Protein AF-A0A9Q1HFK3-F1 (afdb_monomer_lite)

Radius of gyration: 12.7 Å; chains: 1; bounding box: 27×28×32 Å

Foldseek 3Di:
DPDDADDLVNQLVVLLPFDQPDADDVVRDRSVVSNVCSNVCSVVVNVQVVCCVVVVHHDDD

Structure (mmCIF, N/CA/C/O backbone):
data_AF-A0A9Q1HFK3-F1
#
_entry.id   AF-A0A9Q1HFK3-F1
#
loop_
_atom_site.group_PDB
_atom_site.id
_atom_site.type_symbol
_atom_site.label_atom_id
_atom_site.label_alt_id
_atom_site.label_comp_id
_atom_site.label_asym_id
_atom_site.label_entity_id
_atom_site.label_seq_id
_atom_site.pdbx_PDB_ins_code
_atom_site.Cartn_x
_atom_site.Cartn_y
_atom_site.Cartn_z
_atom_site.occupancy
_atom_site.B_iso_or_equiv
_atom_site.auth_seq_id
_atom_site.auth_comp_id
_atom_site.auth_asym_id
_atom_si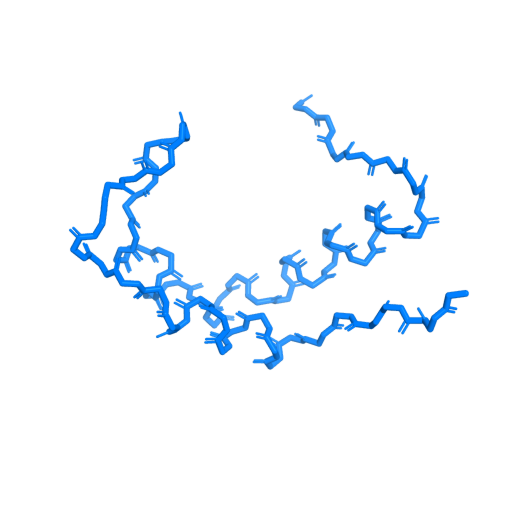te.auth_atom_id
_atom_site.pdbx_PDB_model_num
ATOM 1 N N . MET A 1 1 ? 17.063 -12.330 -11.427 1.00 58.06 1 MET A N 1
ATOM 2 C CA . MET A 1 1 ? 16.138 -12.046 -10.305 1.00 58.06 1 MET A CA 1
ATOM 3 C C . MET A 1 1 ? 14.814 -12.711 -10.635 1.00 58.06 1 MET A C 1
ATOM 5 O O . MET A 1 1 ? 14.532 -12.805 -11.823 1.00 58.06 1 MET A O 1
ATOM 9 N N . PRO A 1 2 ? 14.056 -13.237 -9.661 1.00 62.59 2 PRO A N 1
ATOM 10 C CA . PRO A 1 2 ? 12.695 -13.677 -9.946 1.00 62.59 2 PRO A CA 1
ATOM 11 C C . PRO A 1 2 ? 11.864 -12.474 -10.412 1.00 62.59 2 PRO A C 1
ATOM 13 O O . PRO A 1 2 ? 12.064 -11.372 -9.896 1.00 62.59 2 PRO A O 1
ATOM 16 N N . ASP A 1 3 ? 10.969 -12.690 -11.374 1.00 80.88 3 ASP A N 1
ATOM 17 C CA . ASP A 1 3 ? 10.016 -11.669 -11.814 1.00 80.88 3 ASP A CA 1
ATOM 18 C C . ASP A 1 3 ? 9.160 -11.226 -10.623 1.00 80.88 3 ASP A C 1
ATOM 20 O O . ASP A 1 3 ? 8.487 -12.041 -9.983 1.00 80.88 3 ASP A O 1
ATOM 24 N N . ILE A 1 4 ? 9.203 -9.933 -10.296 1.00 87.12 4 ILE A N 1
ATOM 25 C CA . ILE A 1 4 ? 8.320 -9.352 -9.285 1.00 87.12 4 ILE A CA 1
ATOM 26 C C . ILE A 1 4 ? 6.968 -9.092 -9.949 1.00 87.12 4 ILE A C 1
ATOM 28 O O . ILE A 1 4 ? 6.853 -8.258 -10.842 1.00 87.12 4 ILE A O 1
ATOM 32 N N . SER A 1 5 ? 5.933 -9.794 -9.489 1.00 90.75 5 SER A N 1
ATOM 33 C CA . SER A 1 5 ? 4.547 -9.570 -9.905 1.00 90.75 5 SER A CA 1
ATOM 34 C C . SER A 1 5 ? 3.747 -8.916 -8.783 1.00 90.75 5 SER A C 1
ATOM 36 O O . SER A 1 5 ? 3.715 -9.428 -7.659 1.00 90.75 5 SER A O 1
ATOM 38 N N . PHE A 1 6 ? 3.037 -7.838 -9.094 1.00 94.38 6 PHE A N 1
ATOM 39 C CA . PHE A 1 6 ? 2.085 -7.213 -8.182 1.00 94.38 6 PHE A CA 1
ATOM 40 C C . PHE A 1 6 ? 0.685 -7.719 -8.525 1.00 94.38 6 PHE A C 1
ATOM 42 O O . PHE A 1 6 ? 0.286 -7.658 -9.679 1.00 94.38 6 PHE A O 1
ATOM 49 N N . SER A 1 7 ? -0.071 -8.221 -7.549 1.00 96.62 7 SER A N 1
ATOM 50 C CA . SER A 1 7 ? -1.490 -8.546 -7.734 1.00 96.62 7 SER A CA 1
ATOM 51 C C . SER A 1 7 ? -2.355 -7.603 -6.910 1.00 96.62 7 SER A C 1
ATOM 53 O O . SER A 1 7 ? -1.972 -7.197 -5.809 1.00 96.62 7 SER A O 1
ATOM 55 N N . VAL A 1 8 ? -3.543 -7.281 -7.422 1.00 97.56 8 VAL A N 1
ATOM 56 C CA . VAL A 1 8 ? -4.527 -6.435 -6.727 1.00 97.56 8 VAL A CA 1
ATOM 57 C C . VAL A 1 8 ? -4.848 -7.014 -5.346 1.00 97.56 8 VAL A C 1
ATOM 59 O O . VAL A 1 8 ? -4.796 -6.315 -4.337 1.00 97.56 8 VAL A O 1
ATOM 62 N N . GLU A 1 9 ? -5.069 -8.325 -5.267 1.00 97.69 9 GLU A N 1
ATOM 63 C CA . GLU A 1 9 ? -5.337 -9.043 -4.016 1.00 97.69 9 GLU A CA 1
ATOM 64 C C . GLU A 1 9 ? -4.178 -8.938 -3.015 1.00 97.69 9 GLU A C 1
ATOM 66 O O . GLU A 1 9 ? -4.400 -8.735 -1.818 1.00 97.69 9 GLU A O 1
ATOM 71 N N . GLY A 1 10 ? -2.933 -9.046 -3.493 1.00 96.62 10 GLY A N 1
ATOM 72 C CA . GLY A 1 10 ? -1.734 -8.908 -2.668 1.00 96.62 10 GLY A CA 1
ATOM 73 C C . GLY A 1 10 ? -1.581 -7.498 -2.100 1.00 96.62 10 GLY A C 1
ATOM 74 O O . GLY A 1 10 ? -1.256 -7.339 -0.921 1.00 96.62 10 GLY A O 1
ATOM 75 N N . ILE A 1 11 ? -1.882 -6.481 -2.909 1.00 96.25 11 ILE A N 1
ATOM 76 C CA . ILE A 1 11 ? -1.869 -5.071 -2.501 1.00 96.25 11 ILE A CA 1
ATOM 77 C C . ILE A 1 11 ? -2.957 -4.802 -1.460 1.00 96.25 11 ILE A C 1
ATOM 79 O O . ILE A 1 11 ? -2.661 -4.281 -0.384 1.00 96.25 11 ILE A O 1
ATOM 83 N N . ILE A 1 12 ? -4.196 -5.235 -1.719 1.00 97.69 12 ILE A N 1
ATOM 84 C CA . ILE A 1 12 ? 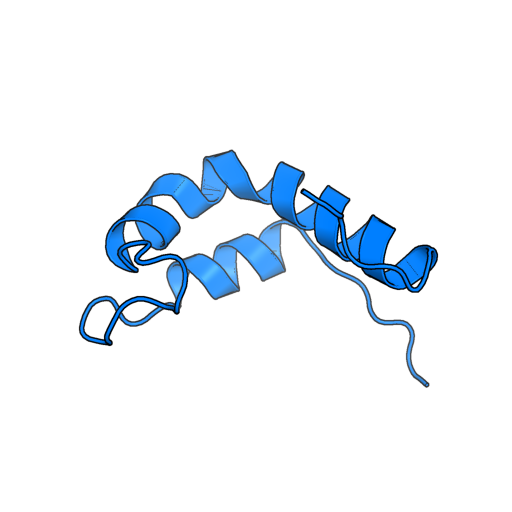-5.307 -5.103 -0.766 1.00 97.69 12 ILE A CA 1
ATOM 85 C C . ILE A 1 12 ? -4.954 -5.789 0.556 1.00 97.69 12 ILE A C 1
ATOM 87 O O . ILE A 1 12 ? -5.176 -5.228 1.632 1.00 97.69 12 ILE A O 1
ATOM 91 N N . LYS A 1 13 ? -4.379 -6.997 0.500 1.00 97.12 13 LYS A N 1
ATOM 92 C CA . LYS A 1 13 ? -3.936 -7.733 1.691 1.00 97.12 13 LYS A CA 1
ATOM 93 C C . LYS A 1 13 ? -2.886 -6.946 2.475 1.00 97.12 13 LYS A C 1
ATOM 95 O O . LYS A 1 13 ? -2.998 -6.863 3.698 1.00 97.12 13 LYS A O 1
ATOM 100 N N . GLN A 1 14 ? -1.904 -6.353 1.796 1.00 95.06 14 GLN A N 1
ATOM 101 C CA . GLN A 1 14 ? -0.895 -5.502 2.430 1.00 95.06 14 GLN A CA 1
ATOM 102 C C . GLN A 1 14 ? -1.533 -4.291 3.115 1.00 95.06 14 GLN A C 1
ATOM 104 O O . GLN A 1 14 ? -1.278 -4.066 4.297 1.00 95.06 14 GLN A O 1
ATOM 109 N N . PHE A 1 15 ? -2.439 -3.577 2.445 1.00 94.56 15 PHE A N 1
ATOM 110 C CA . PHE A 1 15 ? -3.116 -2.412 3.027 1.00 94.56 15 PHE A CA 1
ATOM 111 C C . PHE A 1 15 ? -3.958 -2.801 4.248 1.00 94.56 15 PHE A C 1
ATOM 113 O O . PHE A 1 15 ? -3.844 -2.199 5.316 1.00 94.56 15 PHE A O 1
ATOM 120 N N . LYS A 1 16 ? -4.714 -3.901 4.155 1.00 95.62 16 LYS A N 1
ATOM 121 C CA . LYS A 1 16 ? -5.474 -4.473 5.281 1.00 95.62 16 LYS A CA 1
ATOM 122 C C . LYS A 1 16 ? -4.593 -5.018 6.410 1.00 95.62 16 LYS A C 1
ATOM 124 O O . LYS A 1 16 ? -5.093 -5.243 7.513 1.00 95.62 16 LYS A O 1
ATOM 129 N N . SER A 1 17 ? -3.296 -5.202 6.189 1.00 95.44 17 SER A N 1
ATOM 130 C CA . SER A 1 17 ? -2.354 -5.619 7.232 1.00 95.44 17 SER A CA 1
ATOM 131 C C . SER A 1 17 ? -1.706 -4.446 7.976 1.00 95.44 17 SER A C 1
ATOM 133 O O . SER A 1 17 ? -1.105 -4.659 9.030 1.00 95.44 17 SER A O 1
ATOM 135 N N . ILE A 1 18 ? -1.874 -3.205 7.494 1.00 93.19 18 ILE A N 1
ATOM 136 C CA . ILE A 1 18 ? -1.286 -2.018 8.124 1.00 93.19 18 ILE A CA 1
ATOM 137 C C . ILE A 1 18 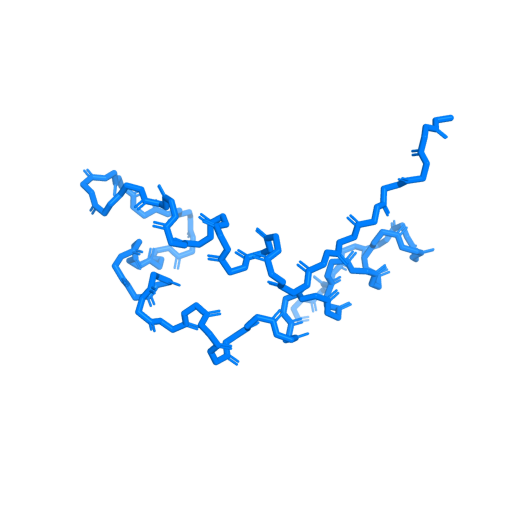? -1.771 -1.901 9.575 1.00 93.19 18 ILE A C 1
ATOM 139 O O . ILE A 1 18 ? -2.966 -2.031 9.879 1.00 93.19 18 ILE A O 1
ATOM 143 N N . ASN A 1 19 ? -0.824 -1.649 10.481 1.00 92.44 19 ASN A N 1
ATOM 144 C CA . ASN A 1 19 ? -1.108 -1.374 11.882 1.00 92.44 19 ASN A CA 1
ATOM 145 C C . ASN A 1 19 ? -1.526 0.103 12.044 1.00 92.44 19 ASN A C 1
ATOM 147 O O . ASN A 1 19 ? -0.671 0.980 11.908 1.00 92.44 19 ASN A O 1
ATOM 151 N N . PRO A 1 20 ? -2.799 0.397 12.372 1.00 90.50 20 PRO A N 1
ATOM 152 C CA . PRO A 1 20 ? -3.295 1.767 12.490 1.00 90.50 20 PRO A CA 1
ATOM 153 C C . PRO A 1 20 ? -2.745 2.526 13.707 1.00 90.50 20 PRO A C 1
ATOM 155 O O . PRO A 1 20 ? -2.950 3.729 13.805 1.00 90.50 20 PRO A O 1
ATOM 158 N N . SER A 1 21 ? -2.076 1.843 14.641 1.00 90.12 21 SER A N 1
ATOM 159 C CA . SER A 1 21 ? -1.464 2.451 15.828 1.00 90.12 21 SER A CA 1
ATOM 160 C C . SER A 1 21 ? -0.040 2.962 15.584 1.00 90.12 21 SER A C 1
ATOM 162 O O . SER A 1 21 ? 0.569 3.505 16.503 1.00 90.12 21 SER A O 1
ATOM 164 N N . LYS A 1 22 ? 0.520 2.768 14.382 1.00 87.94 22 LYS A N 1
ATOM 165 C CA . LYS A 1 22 ? 1.818 3.342 14.008 1.00 87.94 22 LYS A CA 1
ATOM 166 C C . LYS A 1 22 ? 1.653 4.754 13.448 1.00 87.94 22 LYS A C 1
ATOM 168 O O . LYS A 1 22 ? 0.594 5.105 12.935 1.00 87.94 22 LYS A O 1
ATOM 173 N N . ALA A 1 23 ? 2.718 5.545 13.558 1.00 87.56 23 ALA A N 1
ATOM 174 C CA . ALA A 1 23 ? 2.769 6.885 12.989 1.00 87.56 23 ALA A CA 1
ATOM 175 C C . ALA A 1 23 ? 2.570 6.846 11.466 1.00 87.56 23 ALA A C 1
ATOM 177 O O . ALA A 1 23 ? 3.000 5.896 10.805 1.00 87.56 23 ALA A O 1
ATOM 178 N N . SER A 1 24 ? 1.927 7.887 10.937 1.00 90.12 24 SER A N 1
ATOM 179 C CA . SER A 1 24 ? 1.812 8.114 9.498 1.00 90.12 24 SER A CA 1
ATOM 180 C C . SER A 1 24 ? 3.191 8.227 8.846 1.00 90.12 24 SER A C 1
ATOM 182 O O . SER A 1 24 ? 4.178 8.576 9.501 1.00 90.12 24 SER A O 1
ATOM 184 N N . GLY A 1 25 ? 3.245 7.948 7.544 1.00 86.81 25 GLY A N 1
ATOM 185 C CA . GLY A 1 25 ? 4.435 8.194 6.738 1.00 86.81 25 GLY A CA 1
ATOM 186 C C . GLY A 1 25 ? 4.758 9.691 6.601 1.00 86.81 25 GLY A C 1
ATOM 187 O O . GLY A 1 25 ? 4.055 10.544 7.150 1.00 86.81 25 GLY A O 1
ATOM 188 N N . PRO A 1 26 ? 5.816 10.039 5.846 1.00 90.69 26 PRO A N 1
ATOM 189 C CA . PRO A 1 26 ? 6.177 11.433 5.559 1.00 90.69 26 PRO A CA 1
ATOM 190 C C . PRO A 1 26 ? 5.097 12.192 4.766 1.00 90.69 26 PRO A C 1
ATOM 192 O O . PRO A 1 26 ? 5.097 13.418 4.753 1.00 90.69 26 PRO A O 1
ATOM 195 N N . ASP A 1 27 ? 4.167 11.466 4.143 1.00 88.50 27 ASP A N 1
ATOM 196 C CA . ASP A 1 27 ? 2.965 11.979 3.476 1.00 88.50 27 ASP A CA 1
ATOM 197 C C . ASP A 1 27 ? 1.834 12.362 4.450 1.00 88.50 27 ASP A C 1
ATOM 199 O O . ASP A 1 27 ? 0.796 12.868 4.028 1.00 88.50 27 ASP A O 1
ATOM 203 N N . LEU A 1 28 ? 2.023 12.112 5.752 1.00 90.50 28 LEU A N 1
ATOM 204 C CA . LEU A 1 28 ? 1.050 12.328 6.823 1.00 90.50 28 LEU A CA 1
ATOM 205 C C . LEU A 1 28 ? -0.262 11.542 6.653 1.00 90.50 28 LEU A C 1
ATOM 207 O O . LEU A 1 28 ? -1.225 11.796 7.383 1.00 90.50 28 LEU A O 1
ATOM 211 N N . MET A 1 29 ? -0.305 10.540 5.767 1.00 88.50 29 MET A N 1
ATOM 212 C CA . MET A 1 29 ? -1.523 9.776 5.516 1.00 88.50 29 MET A CA 1
ATOM 213 C C . MET A 1 29 ? -1.853 8.839 6.683 1.00 88.50 29 MET A C 1
ATOM 215 O O . MET A 1 29 ? -1.034 7.987 7.042 1.00 88.50 29 MET A O 1
ATOM 219 N N . PRO A 1 30 ? -3.051 8.946 7.295 1.00 91.81 30 PRO A N 1
ATOM 220 C CA . PRO A 1 30 ? -3.433 8.055 8.376 1.00 91.81 30 PRO A CA 1
ATOM 221 C C . PRO A 1 30 ? -3.527 6.608 7.893 1.00 91.81 30 PRO A C 1
ATOM 223 O O . PRO A 1 30 ? -4.273 6.285 6.970 1.00 91.81 30 PRO A O 1
ATOM 226 N N . ALA A 1 31 ? -2.854 5.706 8.603 1.00 93.06 31 ALA A N 1
ATOM 227 C CA . ALA A 1 31 ? -2.881 4.270 8.331 1.00 93.06 31 ALA A CA 1
ATOM 228 C C . ALA A 1 31 ? -4.302 3.675 8.287 1.00 93.06 31 ALA A C 1
ATOM 230 O O . ALA A 1 31 ? -4.558 2.725 7.551 1.00 93.06 31 ALA A O 1
ATOM 231 N N . ARG A 1 32 ? -5.239 4.235 9.066 1.00 93.75 32 ARG A N 1
ATOM 232 C CA . ARG A 1 32 ? -6.647 3.818 9.054 1.00 93.75 32 ARG A CA 1
ATOM 233 C C . ARG A 1 32 ? -7.319 4.112 7.710 1.00 93.75 32 ARG A C 1
ATOM 235 O O . ARG A 1 32 ? -8.003 3.236 7.199 1.00 93.75 32 ARG A O 1
ATOM 242 N N . LEU A 1 33 ? -7.054 5.280 7.125 1.00 91.94 33 LEU A N 1
ATOM 243 C CA . LEU A 1 33 ? -7.628 5.680 5.841 1.00 91.94 33 LEU A CA 1
ATOM 244 C C . LEU A 1 33 ? -7.173 4.736 4.722 1.00 91.94 33 LEU A C 1
ATOM 246 O O . LEU A 1 33 ? -8.009 4.203 4.007 1.00 91.94 33 LEU A O 1
ATOM 250 N N . LEU A 1 34 ? -5.869 4.440 4.652 1.00 90.56 34 LEU A N 1
ATOM 251 C CA . LEU A 1 34 ? -5.307 3.480 3.688 1.00 90.56 34 LE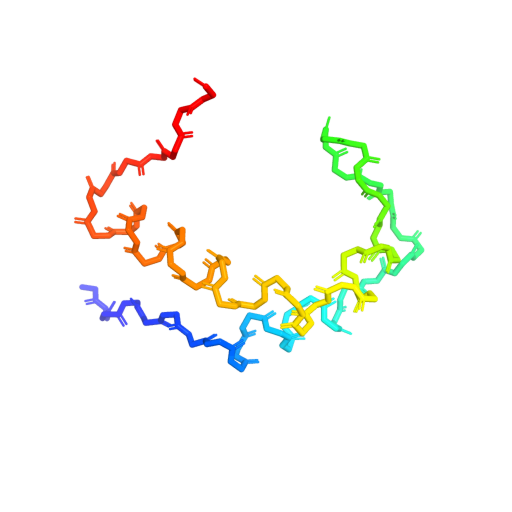U A CA 1
ATOM 252 C C . LEU A 1 34 ? -5.940 2.086 3.799 1.00 90.56 34 LEU A C 1
ATOM 254 O O . LEU A 1 34 ? -6.076 1.364 2.813 1.00 90.56 34 LEU A O 1
ATOM 258 N N . LYS A 1 35 ? -6.308 1.692 5.019 1.00 94.75 35 LYS A N 1
ATOM 259 C CA . LYS A 1 35 ? -6.932 0.403 5.310 1.00 94.75 35 LYS A CA 1
ATOM 260 C C . LYS A 1 35 ? -8.387 0.353 4.852 1.00 94.75 35 LYS A C 1
ATOM 262 O O . LYS A 1 35 ? -8.827 -0.670 4.332 1.00 94.75 35 LYS A O 1
ATOM 267 N N . GLU A 1 36 ? -9.111 1.442 5.090 1.00 95.00 36 GLU A N 1
ATOM 268 C CA . GLU A 1 36 ? -10.520 1.606 4.736 1.00 95.00 36 GLU A CA 1
ATOM 269 C C . GLU A 1 36 ? -10.700 1.738 3.224 1.00 95.00 36 GLU A C 1
ATOM 271 O O . GLU A 1 36 ? -11.588 1.093 2.685 1.00 95.00 36 GLU A O 1
ATOM 276 N N . SER A 1 37 ? -9.807 2.461 2.539 1.00 94.75 37 SER A N 1
ATOM 277 C CA . SER A 1 37 ? -9.837 2.658 1.083 1.00 94.75 37 SER A CA 1
ATOM 278 C C . SER A 1 37 ? -9.114 1.560 0.287 1.00 94.75 37 SER A C 1
ATOM 280 O O . SER A 1 37 ? -8.766 1.746 -0.882 1.00 94.75 37 SER A O 1
ATOM 282 N N . ALA A 1 38 ? -8.776 0.436 0.927 1.00 95.31 38 ALA A N 1
ATOM 283 C CA . ALA A 1 38 ? -7.880 -0.558 0.342 1.00 95.31 38 ALA A CA 1
ATOM 284 C C . ALA A 1 38 ? -8.448 -1.198 -0.927 1.00 95.31 38 ALA A C 1
ATOM 286 O O . ALA A 1 38 ? -7.696 -1.475 -1.858 1.00 95.31 38 ALA A O 1
ATOM 287 N N . VAL A 1 39 ? -9.758 -1.450 -0.952 1.00 96.81 39 VAL A N 1
ATOM 288 C CA . VAL A 1 39 ? -10.420 -2.111 -2.083 1.00 96.81 39 VAL A CA 1
ATOM 289 C C . VAL A 1 39 ? -10.525 -1.147 -3.260 1.00 96.81 39 VAL A C 1
ATOM 291 O O . VAL A 1 39 ? -10.201 -1.513 -4.383 1.00 96.81 39 VAL A O 1
ATOM 294 N N . GLU A 1 40 ? -10.901 0.097 -2.983 1.00 96.62 40 GLU A N 1
ATOM 295 C CA . GLU A 1 40 ? -11.098 1.168 -3.954 1.00 96.62 40 GLU A CA 1
ATOM 296 C C . GLU A 1 40 ? -9.784 1.576 -4.625 1.00 96.62 40 GLU A C 1
ATOM 298 O O . GLU A 1 40 ? -9.758 1.882 -5.814 1.00 96.62 40 GLU A O 1
ATOM 303 N N . CYS A 1 41 ? -8.677 1.567 -3.879 1.00 94.44 41 CYS A N 1
ATOM 304 C CA . CYS A 1 41 ? -7.373 1.955 -4.410 1.00 94.44 41 CYS A CA 1
ATOM 305 C C . CYS A 1 41 ? -6.562 0.782 -4.987 1.00 94.44 41 CYS A C 1
ATOM 307 O O . CYS A 1 41 ? -5.513 1.023 -5.588 1.00 94.44 41 CYS A O 1
ATOM 309 N N . GLY A 1 42 ? -7.006 -0.469 -4.815 1.00 95.88 42 GLY A N 1
ATOM 310 C CA . GLY A 1 42 ? -6.231 -1.665 -5.165 1.00 95.88 42 GLY A CA 1
ATOM 311 C C . GLY A 1 42 ? -5.747 -1.679 -6.619 1.00 95.88 42 GLY A C 1
ATOM 312 O O . GLY A 1 42 ? -4.553 -1.860 -6.866 1.00 95.88 42 GLY A O 1
ATOM 313 N N . ASP A 1 43 ? -6.647 -1.414 -7.569 1.00 96.56 43 ASP A N 1
ATOM 314 C CA . ASP A 1 43 ? -6.328 -1.383 -9.005 1.00 96.56 43 ASP A CA 1
ATOM 315 C C . ASP A 1 43 ? -5.380 -0.235 -9.373 1.00 96.56 43 ASP A C 1
ATOM 317 O O . ASP A 1 43 ? -4.458 -0.405 -10.174 1.00 96.56 43 ASP A O 1
ATOM 321 N N . MET A 1 44 ? -5.562 0.931 -8.747 1.00 95.31 44 MET A N 1
ATOM 322 C CA . MET A 1 44 ? -4.721 2.105 -8.980 1.00 95.31 44 MET A CA 1
ATOM 323 C C . MET A 1 44 ? -3.279 1.848 -8.532 1.00 95.31 44 MET A C 1
ATOM 325 O O . MET A 1 44 ? -2.337 2.104 -9.283 1.00 95.31 44 MET A O 1
ATOM 329 N N . PHE A 1 45 ? -3.092 1.284 -7.336 1.00 94.62 45 PHE A N 1
ATOM 330 C CA . PHE A 1 45 ? -1.764 0.919 -6.843 1.00 94.62 45 PHE A CA 1
ATOM 331 C C . PHE A 1 45 ? -1.149 -0.238 -7.634 1.00 94.62 45 PHE A C 1
ATOM 333 O O . PHE A 1 45 ? 0.054 -0.223 -7.884 1.00 94.62 45 PHE A O 1
ATOM 340 N N . HIS A 1 46 ? -1.953 -1.204 -8.090 1.00 96.12 46 HIS A N 1
ATOM 341 C CA . HIS A 1 46 ? -1.483 -2.256 -8.992 1.00 96.12 46 HIS A CA 1
ATOM 342 C C . HIS A 1 46 ? -0.895 -1.669 -10.277 1.00 96.12 46 HIS A C 1
ATOM 344 O O . HIS A 1 46 ? 0.221 -2.029 -10.662 1.00 96.12 46 HIS A O 1
ATOM 350 N N . HIS A 1 47 ? -1.609 -0.735 -10.907 1.00 95.06 47 HIS A N 1
ATOM 351 C CA . HIS A 1 47 ? -1.131 -0.055 -12.104 1.00 95.06 47 HIS A CA 1
ATOM 352 C C . HIS A 1 47 ? 0.161 0.728 -11.829 1.00 95.06 47 HIS A C 1
ATOM 354 O O . HIS A 1 47 ? 1.151 0.535 -12.534 1.00 95.06 47 HIS A O 1
ATOM 360 N N . LEU A 1 48 ? 0.186 1.541 -10.765 1.00 94.25 48 LEU A N 1
ATOM 361 C CA . LEU A 1 48 ? 1.350 2.349 -10.388 1.00 94.25 48 LEU A CA 1
ATOM 362 C C . LEU A 1 48 ? 2.596 1.499 -10.119 1.00 94.25 48 LEU A C 1
ATOM 364 O O . LEU A 1 48 ? 3.662 1.797 -10.655 1.00 94.25 48 LEU A O 1
ATOM 368 N N . PHE A 1 49 ? 2.484 0.440 -9.314 1.00 93.75 49 PHE A N 1
ATOM 369 C CA . PHE A 1 49 ? 3.629 -0.410 -8.975 1.00 93.75 49 PHE A CA 1
ATOM 370 C C . PHE A 1 49 ? 4.131 -1.202 -10.178 1.00 93.75 49 PHE A C 1
ATOM 37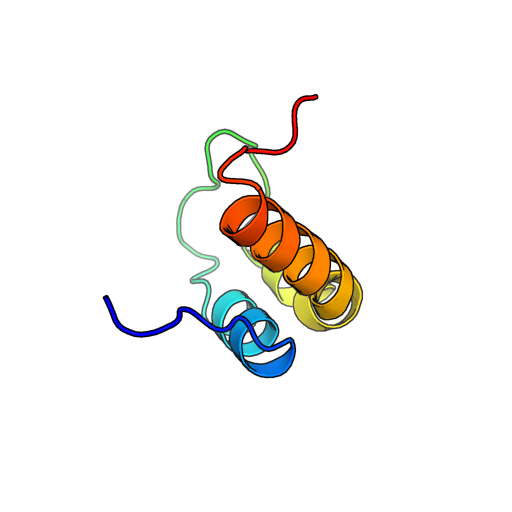2 O O . PHE A 1 49 ? 5.340 -1.283 -10.389 1.00 93.75 49 PHE A O 1
ATOM 379 N N . THR A 1 50 ? 3.215 -1.722 -10.997 1.00 93.75 50 THR A N 1
ATOM 380 C CA . THR A 1 50 ? 3.574 -2.446 -12.222 1.00 93.75 50 THR A CA 1
ATOM 381 C C . THR A 1 50 ? 4.322 -1.541 -13.191 1.00 93.75 50 THR A C 1
ATOM 383 O O . THR A 1 50 ? 5.398 -1.910 -13.651 1.00 93.75 50 THR A O 1
ATOM 386 N N . GLN A 1 51 ? 3.803 -0.336 -13.451 1.00 93.81 51 GLN A N 1
ATOM 387 C CA . GLN A 1 51 ? 4.468 0.640 -14.317 1.00 93.81 51 GLN A CA 1
ATOM 388 C C . GLN A 1 51 ? 5.818 1.076 -13.746 1.00 93.81 51 GLN A C 1
ATOM 390 O O . GLN A 1 51 ? 6.812 1.067 -14.464 1.00 93.81 51 GLN A O 1
ATOM 395 N N . SER A 1 52 ? 5.886 1.383 -12.448 1.00 94.44 52 SER A N 1
ATOM 396 C CA . SER A 1 52 ? 7.139 1.824 -11.822 1.00 94.44 52 SER A CA 1
ATOM 397 C C . SER A 1 52 ? 8.230 0.758 -11.909 1.00 94.44 52 SER A C 1
ATOM 399 O O . SER A 1 52 ? 9.397 1.073 -12.129 1.00 94.44 52 SER A O 1
ATOM 401 N N . TYR A 1 53 ? 7.847 -0.512 -11.754 1.00 93.50 53 TYR A N 1
ATOM 402 C CA . TYR A 1 53 ? 8.765 -1.636 -11.872 1.00 93.50 53 TYR A CA 1
ATOM 403 C C . TYR A 1 53 ? 9.193 -1.888 -13.322 1.00 93.50 53 TYR A C 1
ATOM 405 O O . TYR A 1 53 ? 10.377 -2.060 -13.579 1.00 93.50 53 TYR A O 1
ATOM 413 N N . GLN A 1 54 ? 8.252 -1.864 -14.272 1.00 92.31 54 GLN A N 1
ATOM 414 C CA . GLN A 1 54 ? 8.534 -2.101 -15.693 1.00 92.31 54 GLN A CA 1
ATOM 415 C C . GLN A 1 54 ? 9.366 -0.990 -16.339 1.00 92.31 54 GLN A C 1
ATOM 417 O O . GLN A 1 54 ? 10.181 -1.268 -17.214 1.00 92.31 54 GLN A O 1
ATOM 422 N N . CYS A 1 55 ? 9.145 0.260 -15.938 1.00 92.69 55 CYS A N 1
ATOM 423 C CA . CYS A 1 55 ? 9.834 1.420 -16.497 1.00 92.69 55 CYS A CA 1
ATOM 424 C C . CYS A 1 55 ? 11.111 1.786 -15.735 1.00 92.69 55 CYS A C 1
ATOM 426 O O . CYS A 1 55 ? 11.822 2.684 -16.172 1.00 92.69 55 CYS A O 1
ATOM 428 N N . GLU A 1 56 ? 11.389 1.132 -14.602 1.00 92.25 56 GLU A N 1
ATOM 429 C CA . GLU A 1 56 ? 12.494 1.471 -13.693 1.00 92.25 56 GLU A CA 1
ATOM 430 C C . GLU A 1 56 ? 12.479 2.947 -13.236 1.00 92.25 56 GLU A C 1
ATOM 432 O O . GLU A 1 56 ? 13.510 3.543 -12.922 1.00 92.25 56 GLU A O 1
ATOM 437 N N . THR A 1 57 ? 11.291 3.552 -13.173 1.00 92.19 57 THR A N 1
ATOM 438 C CA . THR A 1 57 ? 11.097 4.970 -12.840 1.00 92.19 57 THR A CA 1
ATOM 439 C C . THR A 1 57 ? 9.959 5.145 -11.852 1.00 92.19 57 THR A C 1
ATOM 441 O O . THR A 1 57 ? 8.896 4.553 -12.017 1.00 92.19 57 THR A O 1
ATOM 444 N N . LEU A 1 58 ? 10.144 6.009 -10.854 1.00 88.19 58 LEU A N 1
ATOM 445 C CA . LEU A 1 58 ? 9.059 6.390 -9.950 1.00 88.19 58 LEU A CA 1
ATOM 446 C C . LEU A 1 58 ? 8.148 7.445 -10.599 1.00 88.19 58 LEU A C 1
ATOM 448 O O . LEU A 1 58 ? 8.648 8.281 -11.356 1.00 88.19 58 LEU A O 1
ATOM 452 N N . PRO A 1 59 ? 6.841 7.461 -10.275 1.00 79.56 59 PRO A N 1
ATOM 453 C CA . PRO A 1 59 ? 5.947 8.530 -10.698 1.00 79.56 59 PRO A CA 1
ATOM 454 C C . PRO A 1 59 ? 6.453 9.862 -10.140 1.00 79.56 59 PRO A C 1
ATOM 456 O O . PRO A 1 59 ? 6.705 9.979 -8.938 1.00 79.56 59 PRO A O 1
ATOM 459 N N . THR A 1 60 ? 6.623 10.857 -11.004 1.00 77.94 60 THR A N 1
ATOM 460 C CA . THR A 1 60 ? 6.975 12.213 -10.580 1.00 77.94 60 THR A CA 1
ATOM 461 C C . THR A 1 60 ? 5.708 13.013 -10.255 1.00 77.94 60 THR A C 1
ATOM 463 O O . THR A 1 60 ? 4.688 12.775 -10.907 1.00 77.94 60 THR A O 1
ATOM 466 N N . PRO A 1 61 ? 5.755 13.929 -9.269 1.00 61.03 61 PRO A N 1
ATOM 467 C CA . PRO A 1 61 ? 4.655 14.846 -8.961 1.00 61.03 61 PRO A CA 1
ATOM 468 C C . PRO A 1 61 ? 4.246 15.736 -10.139 1.00 61.03 61 PRO A C 1
ATOM 470 O O . PRO A 1 61 ? 5.124 16.034 -10.984 1.00 61.03 61 PRO A O 1
#

Secondary stru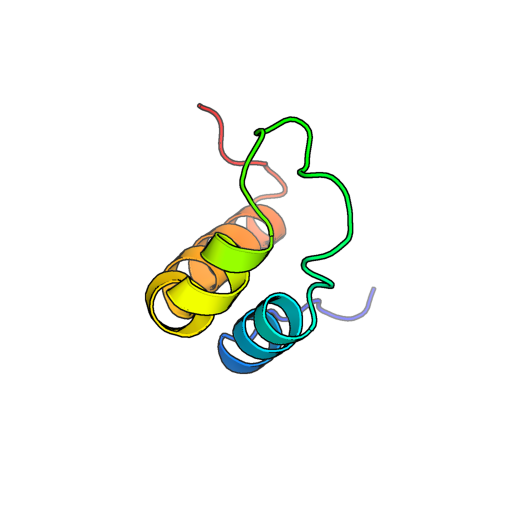cture (DSSP, 8-state):
-------HHHHHHHHHH--TTSPP-TT---HHHHHHTHHHHHHHHHHHHHHHHHHT-PPP-

Organism: Holothuria leucospilota (NCBI:txid206669)

pLDDT: mean 91.03, std 8.06, range [58.06, 97.69]

Sequence (61 aa):
MPDISFSVEGIIKQFKSINPSKASGPDLMPARLLKESAVECGDMFHHLFTQSYQCETLPTP